Protein AF-0000000081941753 (afdb_homodimer)

Nearest PDB structures (foldseek):
  6rx1-assembly1_A  TM=9.338E-01  e=3.918E-04  Homo sapiens
  4jgs-assembly1_E  TM=9.044E-01  e=6.709E-03  Mus musculus
  4n21-assembly1_C  TM=9.301E-01  e=9.882E-03  CAS virus
  4jgs-assembly1_G  TM=7.814E-01  e=4.858E-03  Mus musculus
  6rx1-assembly1_A  TM=9.238E-01  e=3.636E-04  Homo sapiens

Foldseek 3Di:
DVVVVVVVVVVLVVLVVVLVVLVVVLVVVVVVQVVVLVVQVVQQVVCVVVPGDCSVVDPPDDDHDDNQSDVVRPSVVVSVVSVCVSVDPD/DVVVVVVVVVVLVVLVVVLVVLVVVLVVVVVVQVVVLVVQVVQQVVCVVVPGDCSVVDPPDDNDDDRQSDVVRPSVVVSVVSVCVSVVPD

Solvent-accessible surface area (backbone atoms only — not comparable to full-atom values): 10061 Å² total; per-residue (Å²): 110,67,64,60,53,49,52,50,51,53,51,53,50,49,51,51,53,50,52,51,52,52,51,53,51,47,54,52,48,50,52,49,52,53,52,54,53,53,50,46,55,54,45,29,61,76,28,46,91,66,62,18,52,49,59,67,66,39,90,77,53,69,86,70,61,71,68,36,68,42,93,86,13,57,34,41,46,25,49,53,53,45,52,42,60,68,71,45,80,127,108,69,64,58,53,49,51,49,52,52,50,52,52,46,50,51,36,49,52,51,24,51,51,46,50,43,54,32,50,49,37,48,52,52,41,52,52,50,51,48,53,53,45,28,61,76,29,45,92,66,62,18,54,48,60,69,63,41,93,78,48,83,88,77,76,89,65,36,62,41,92,86,14,64,56,42,46,51,50,53,52,50,52,40,62,70,72,50,67,128

Secondary structure (DSSP, 8-state):
-HHHHHHHHHHHHHHHHHHHHHHHHHHHHHHHHHHHHHHHHHHHHHTGGGTHHHHHH-TT--------SSTT-HHHHHHHHHHHHHH---/-HHHHHHHHHHHHHHHHHHHHHHHHHHHHHHHHHHHHHHHHHHHHHTGGGT-HHHHH-TT--------SSTT-HHHHHHHHHHHHH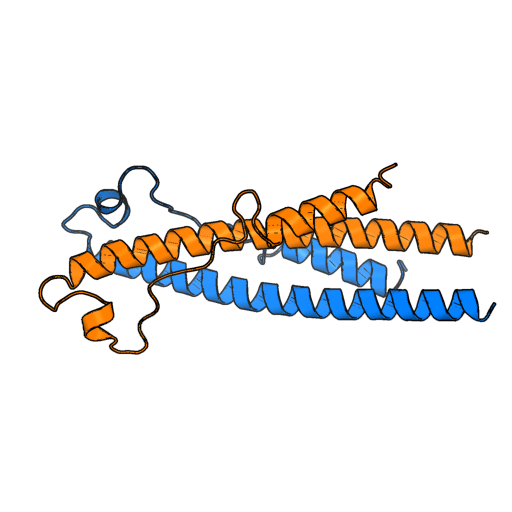HT--

Structure (mmCIF, N/CA/C/O backbone):
data_AF-0000000081941753-model_v1
#
loop_
_entity.id
_entity.type
_entity.pdbx_description
1 polymer 'Uncharacterized protein'
#
loop_
_atom_site.group_PDB
_atom_site.id
_atom_site.type_symbol
_atom_site.label_atom_id
_atom_site.label_alt_id
_atom_site.label_comp_id
_atom_site.label_asym_id
_atom_site.label_entity_id
_atom_site.label_seq_id
_atom_site.pdbx_PDB_ins_code
_atom_site.Cartn_x
_atom_site.Cartn_y
_atom_site.Cartn_z
_atom_site.occupancy
_atom_site.B_iso_or_equiv
_atom_site.auth_seq_id
_atom_site.auth_comp_id
_atom_site.auth_asym_id
_atom_site.auth_atom_id
_atom_site.pdbx_PDB_model_num
ATOM 1 N N . MET A 1 1 ? -8.344 37.844 13.508 1 56.97 1 MET A N 1
ATOM 2 C CA . MET A 1 1 ? -8.477 36.75 14.453 1 56.97 1 MET A CA 1
ATOM 3 C C . MET A 1 1 ? -9.305 35.625 13.867 1 56.97 1 MET A C 1
ATOM 5 O O . MET A 1 1 ? -8.93 34.438 13.977 1 56.97 1 MET A O 1
ATOM 9 N N . LEU A 1 2 ? -10.43 35.938 13.117 1 66.25 2 LEU A N 1
ATOM 10 C CA . LEU A 1 2 ? -11.344 34.969 12.516 1 66.25 2 LEU A CA 1
ATOM 11 C C . LEU A 1 2 ? -10.625 34.125 11.469 1 66.25 2 LEU A C 1
ATOM 13 O O . LEU A 1 2 ? -10.805 32.906 11.43 1 66.25 2 LEU A O 1
ATOM 17 N N . ASN A 1 3 ? -9.727 34.812 10.836 1 73.38 3 ASN A N 1
ATOM 18 C CA . ASN A 1 3 ? -9.039 34.125 9.75 1 73.38 3 ASN A CA 1
ATOM 19 C C . ASN A 1 3 ? -8.078 33.062 10.281 1 73.38 3 ASN A C 1
ATOM 21 O O . ASN A 1 3 ? -8 31.953 9.734 1 73.38 3 ASN A O 1
ATOM 25 N N . ARG A 1 4 ? -7.43 33.438 11.375 1 74.56 4 ARG A N 1
ATOM 26 C CA . ARG A 1 4 ? -6.496 32.469 11.969 1 74.56 4 ARG A CA 1
ATOM 27 C C . ARG A 1 4 ? -7.23 31.25 12.508 1 74.56 4 ARG A C 1
ATOM 29 O O . ARG A 1 4 ? -6.789 30.125 12.312 1 74.56 4 ARG A O 1
ATOM 36 N N . SER A 1 5 ? -8.406 31.594 13.172 1 81.44 5 SER A N 1
ATOM 37 C CA . SER A 1 5 ? -9.203 30.5 13.719 1 81.44 5 SER A CA 1
ATOM 38 C C . SER A 1 5 ? -9.727 29.594 12.617 1 81.44 5 SER A C 1
ATOM 40 O O . SER A 1 5 ? -9.742 28.359 12.773 1 81.44 5 SER A O 1
ATOM 42 N N . TYR A 1 6 ? -10.18 30.188 11.531 1 85.06 6 TYR A N 1
ATOM 43 C CA . TYR A 1 6 ? -10.703 29.422 10.406 1 85.06 6 TYR A CA 1
ATOM 44 C C . TYR A 1 6 ? -9.625 28.547 9.789 1 85.06 6 TYR A C 1
ATOM 46 O O . TYR A 1 6 ? -9.852 27.359 9.531 1 85.06 6 TYR A O 1
ATOM 54 N N . ASN A 1 7 ? -8.461 29.078 9.547 1 85.75 7 ASN A N 1
ATOM 55 C CA . ASN A 1 7 ? -7.355 28.312 8.984 1 85.75 7 ASN A CA 1
ATOM 56 C C . ASN A 1 7 ? -6.934 27.156 9.906 1 85.75 7 ASN A C 1
ATOM 58 O O . ASN A 1 7 ? -6.633 26.062 9.438 1 85.75 7 ASN A O 1
ATOM 62 N N . ARG A 1 8 ? -6.93 27.469 11.172 1 87.31 8 ARG A N 1
ATOM 63 C CA . ARG A 1 8 ? -6.598 26.438 12.133 1 87.31 8 ARG A CA 1
ATOM 64 C C . ARG A 1 8 ? -7.625 25.312 12.102 1 87.31 8 ARG A C 1
ATOM 66 O O . ARG A 1 8 ? -7.262 24.125 12.102 1 87.31 8 ARG A O 1
ATOM 73 N N . TRP A 1 9 ? -8.891 25.719 12.062 1 90.31 9 TRP A N 1
ATOM 74 C CA . TRP A 1 9 ? -9.961 24.734 12.016 1 90.31 9 TRP A CA 1
ATOM 75 C C . TRP A 1 9 ? -9.883 23.906 10.742 1 90.31 9 TRP A C 1
ATOM 77 O O . TRP A 1 9 ? -10.016 22.672 10.789 1 90.31 9 TRP A O 1
ATOM 87 N N . ARG A 1 10 ? -9.617 24.422 9.648 1 91.12 10 ARG A N 1
ATOM 88 C CA . ARG A 1 10 ? -9.492 23.719 8.375 1 91.12 10 ARG A CA 1
ATOM 89 C C . ARG A 1 10 ? -8.297 22.781 8.391 1 91.12 10 ARG A C 1
ATOM 91 O O . ARG A 1 10 ? -8.375 21.656 7.867 1 91.12 10 ARG A O 1
ATOM 98 N N . LEU A 1 11 ? -7.176 23.219 9 1 91.75 11 LEU A N 1
ATOM 99 C CA . LEU A 1 11 ? -5.98 22.391 9.102 1 91.75 11 LEU A CA 1
ATOM 100 C C . LEU A 1 11 ? -6.246 21.156 9.953 1 91.75 11 LEU A C 1
ATOM 102 O O . LEU A 1 11 ? -5.918 20.031 9.562 1 91.75 11 LEU A O 1
ATOM 106 N N . LEU A 1 12 ? -6.871 21.375 11.125 1 92.81 12 LEU A N 1
ATOM 107 C CA . LEU A 1 12 ? -7.172 20.266 12.023 1 92.81 12 LEU A CA 1
ATOM 108 C C . LEU A 1 12 ? -8.141 19.281 11.375 1 92.81 12 LEU A C 1
ATOM 110 O O . LEU A 1 12 ? -8.008 18.062 11.547 1 92.81 12 LEU A O 1
ATOM 114 N N . GLY A 1 13 ? -9.094 19.766 10.641 1 95.06 13 GLY A N 1
ATOM 115 C CA . GLY A 1 13 ? -10.008 18.922 9.891 1 95.06 13 GLY A CA 1
ATOM 116 C C . GLY A 1 13 ? -9.305 18.094 8.828 1 95.06 13 GLY A C 1
ATOM 117 O O . GLY A 1 13 ? -9.555 16.891 8.703 1 95.06 13 GLY A O 1
ATOM 118 N N . PHE A 1 14 ? -8.43 18.781 8.102 1 95.38 14 PHE A N 1
ATOM 119 C CA . PHE A 1 14 ? -7.66 18.094 7.07 1 95.38 14 PHE A CA 1
ATOM 120 C C . PHE A 1 14 ? -6.781 17.016 7.68 1 95.38 14 PHE A C 1
ATOM 122 O O . PHE A 1 14 ? -6.711 15.898 7.152 1 95.38 14 PHE A O 1
ATOM 129 N N . MET A 1 15 ? -6.152 17.328 8.805 1 96 15 MET A N 1
ATOM 130 C CA . MET A 1 15 ? -5.305 16.344 9.477 1 96 15 MET A CA 1
ATOM 131 C C . MET A 1 15 ? -6.121 15.125 9.906 1 96 15 MET A C 1
ATOM 133 O O . MET A 1 15 ? -5.699 13.984 9.703 1 96 15 MET A O 1
ATOM 137 N N . ASN A 1 16 ? -7.277 15.391 10.391 1 96.25 16 ASN A N 1
ATOM 138 C CA . ASN A 1 16 ? -8.125 14.297 10.859 1 96.25 16 ASN A CA 1
ATOM 139 C C . ASN A 1 16 ? -8.555 13.391 9.703 1 96.25 16 ASN A C 1
ATOM 141 O O . ASN A 1 16 ? -8.484 12.164 9.812 1 96.25 16 ASN A O 1
ATOM 145 N N . THR A 1 17 ? -8.984 13.938 8.641 1 97 17 THR A N 1
ATOM 146 C CA . THR A 1 17 ? -9.445 13.141 7.508 1 97 17 THR A CA 1
ATOM 147 C 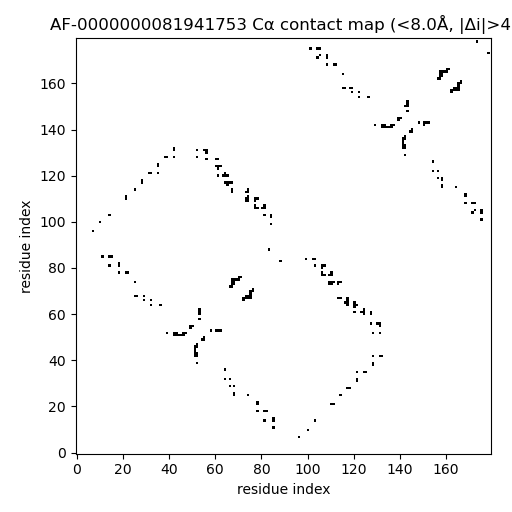C . THR A 1 17 ? -8.289 12.375 6.879 1 97 17 THR A C 1
ATOM 149 O O . THR A 1 17 ? -8.477 11.258 6.391 1 97 17 THR A O 1
ATOM 152 N N . THR A 1 18 ? -7.098 12.945 6.879 1 97.38 18 THR A N 1
ATOM 153 C CA . THR A 1 18 ? -5.914 12.25 6.375 1 97.38 18 THR A CA 1
ATOM 154 C C . THR A 1 18 ? -5.586 11.039 7.246 1 97.38 18 THR A C 1
ATOM 156 O O . THR A 1 18 ? -5.312 9.953 6.734 1 97.38 18 THR A O 1
ATOM 159 N N . ILE A 1 19 ? -5.656 11.227 8.523 1 97.69 19 ILE A N 1
ATOM 160 C CA . ILE A 1 19 ? -5.379 10.141 9.469 1 97.69 19 ILE A CA 1
ATOM 161 C C . ILE A 1 19 ? -6.371 9.008 9.25 1 97.69 19 ILE A C 1
ATOM 163 O O . ILE A 1 19 ? -5.984 7.836 9.195 1 97.69 19 ILE A O 1
ATOM 167 N N . VAL A 1 20 ? -7.621 9.32 9.047 1 97.94 20 VAL A N 1
ATOM 168 C CA . VAL A 1 20 ? -8.656 8.32 8.836 1 97.94 20 VAL A CA 1
ATOM 169 C C . VAL A 1 20 ? -8.398 7.566 7.531 1 97.94 20 VAL A C 1
ATOM 171 O O . VAL A 1 20 ? -8.461 6.336 7.492 1 97.94 20 VAL A O 1
ATOM 174 N N . ALA A 1 21 ? -8.102 8.312 6.48 1 97.81 21 ALA A N 1
ATOM 175 C CA . ALA A 1 21 ? -7.855 7.707 5.172 1 97.81 21 ALA A CA 1
ATOM 176 C C . ALA A 1 21 ? -6.656 6.766 5.219 1 97.81 21 ALA A C 1
ATOM 178 O O . ALA A 1 21 ? -6.715 5.645 4.711 1 97.81 21 ALA A O 1
ATOM 179 N N . LEU A 1 22 ? -5.594 7.227 5.891 1 97.62 22 LEU A N 1
ATOM 180 C CA . LEU A 1 22 ? -4.375 6.426 5.941 1 97.62 22 LEU A CA 1
ATOM 181 C C . LEU A 1 22 ? -4.57 5.195 6.824 1 97.62 22 LEU A C 1
ATOM 183 O O . LEU A 1 22 ? -4.051 4.121 6.52 1 97.62 22 LEU A O 1
ATOM 187 N N . ASN A 1 23 ? -5.324 5.402 7.895 1 97.38 23 ASN A N 1
ATOM 188 C CA . ASN A 1 23 ? -5.629 4.262 8.75 1 97.38 23 ASN A CA 1
ATOM 189 C C . ASN A 1 23 ? -6.449 3.207 8.016 1 97.38 23 ASN A C 1
ATOM 191 O O . ASN A 1 23 ? -6.164 2.014 8.109 1 97.38 23 ASN A O 1
ATOM 195 N N . ALA A 1 24 ? -7.418 3.578 7.305 1 97.56 24 ALA A N 1
ATOM 196 C CA . ALA A 1 24 ? -8.258 2.66 6.539 1 97.56 24 ALA A CA 1
ATOM 197 C C . ALA A 1 24 ? -7.457 1.958 5.449 1 97.56 24 ALA A C 1
ATOM 199 O O . ALA A 1 24 ? -7.598 0.75 5.246 1 97.56 24 ALA A O 1
ATOM 200 N N . THR A 1 25 ? -6.637 2.715 4.754 1 96.94 25 THR A N 1
ATOM 201 C CA . THR A 1 25 ? -5.777 2.143 3.721 1 96.94 25 THR A CA 1
ATOM 202 C C . THR A 1 25 ? -4.836 1.098 4.316 1 96.94 25 THR A C 1
ATOM 204 O O . THR A 1 25 ? -4.668 0.014 3.752 1 96.94 25 THR A O 1
ATOM 207 N N . ASN A 1 26 ? -4.242 1.456 5.402 1 96.88 26 ASN A N 1
ATOM 208 C CA . ASN A 1 26 ? -3.312 0.555 6.078 1 96.88 26 ASN A CA 1
ATOM 209 C C . ASN A 1 26 ? -3.994 -0.749 6.484 1 96.88 26 ASN A C 1
ATOM 211 O O . ASN A 1 26 ? -3.396 -1.822 6.387 1 96.88 26 ASN A O 1
ATOM 215 N N . GLU A 1 27 ? -5.191 -0.734 6.961 1 97.31 27 GLU A N 1
ATOM 216 C CA . GLU A 1 27 ? -5.953 -1.922 7.336 1 97.31 27 GLU A CA 1
ATOM 217 C C . GLU A 1 27 ? -6.18 -2.834 6.133 1 97.31 27 GLU A C 1
ATOM 219 O O . GLU A 1 27 ? -6.027 -4.055 6.234 1 97.31 27 GLU A O 1
ATOM 224 N N . GLU A 1 28 ? -6.551 -2.236 5.039 1 97.56 28 GLU A N 1
ATOM 225 C CA . GLU A 1 28 ? -6.773 -3.016 3.824 1 97.56 28 GLU A CA 1
ATOM 226 C C . GLU A 1 28 ? -5.473 -3.646 3.328 1 97.56 28 GLU A C 1
ATOM 228 O O . GLU A 1 28 ? -5.457 -4.812 2.936 1 97.56 28 GLU A O 1
ATOM 233 N N . LEU A 1 29 ? -4.426 -2.861 3.412 1 97.5 29 LEU A N 1
ATOM 234 C CA . LEU A 1 29 ? -3.135 -3.354 2.945 1 97.5 29 LEU A CA 1
ATOM 235 C C . LEU A 1 29 ? -2.666 -4.535 3.791 1 97.5 29 LEU A C 1
ATOM 237 O O . LEU A 1 29 ? -2.113 -5.5 3.262 1 97.5 29 LEU A O 1
ATOM 241 N N . LYS A 1 30 ? -2.859 -4.445 5.082 1 97.69 30 LYS A N 1
ATOM 242 C CA . LYS A 1 30 ? -2.512 -5.543 5.98 1 97.69 30 LYS A CA 1
ATOM 243 C C . LYS A 1 30 ? -3.246 -6.824 5.594 1 97.69 30 LYS A C 1
ATOM 245 O O . LYS A 1 30 ? -2.643 -7.898 5.535 1 97.69 30 LYS A O 1
ATOM 250 N N . ALA A 1 31 ? -4.488 -6.723 5.375 1 98.19 31 ALA A N 1
ATOM 251 C CA . ALA A 1 31 ? -5.301 -7.879 5 1 98.19 31 ALA A CA 1
ATOM 252 C C . ALA A 1 31 ? -4.863 -8.438 3.646 1 98.19 31 ALA A C 1
ATOM 254 O O . ALA A 1 31 ? -4.73 -9.648 3.482 1 98.19 31 ALA A O 1
ATOM 255 N N . LEU A 1 32 ? -4.594 -7.609 2.633 1 98.12 32 LEU A N 1
ATOM 256 C CA . LEU A 1 32 ? -4.152 -8.031 1.309 1 98.12 32 LEU A CA 1
ATOM 257 C C . LEU A 1 32 ? -2.812 -8.758 1.386 1 98.12 32 LEU A C 1
ATOM 259 O O . LEU A 1 32 ? -2.643 -9.828 0.798 1 98.12 32 LEU A O 1
ATOM 263 N N . ARG A 1 33 ? -1.909 -8.133 2.111 1 98.12 33 ARG A N 1
ATOM 264 C CA . ARG A 1 33 ? -0.599 -8.742 2.299 1 98.12 33 ARG A CA 1
ATOM 265 C C . ARG A 1 33 ? -0.73 -10.148 2.885 1 98.12 33 ARG A C 1
ATOM 267 O O . ARG A 1 33 ? -0.09 -11.086 2.408 1 98.12 33 ARG A O 1
ATOM 274 N N . THR A 1 34 ? -1.554 -10.297 3.912 1 98 34 THR A N 1
ATOM 275 C CA . THR A 1 34 ? -1.766 -11.586 4.547 1 98 34 THR A CA 1
ATOM 276 C C . THR A 1 34 ? -2.307 -12.602 3.543 1 98 34 THR A C 1
ATOM 278 O O . THR A 1 34 ? -1.782 -13.711 3.428 1 98 34 THR A O 1
ATOM 281 N N . MET A 1 35 ? -3.328 -12.195 2.779 1 98.5 35 MET A N 1
ATOM 282 C CA . MET A 1 35 ? -3.963 -13.109 1.839 1 98.5 35 MET A CA 1
ATOM 283 C C . MET A 1 35 ? -2.996 -13.508 0.729 1 98.5 35 MET A C 1
ATOM 285 O O . MET A 1 35 ? -2.912 -14.68 0.362 1 98.5 35 MET A O 1
ATOM 289 N N . VAL A 1 36 ? -2.275 -12.602 0.215 1 98.56 36 VAL A N 1
ATOM 290 C CA . VAL A 1 36 ? -1.355 -12.867 -0.886 1 98.56 36 VAL A CA 1
ATOM 291 C C . VAL A 1 36 ? -0.256 -13.82 -0.424 1 98.56 36 VAL A C 1
ATOM 293 O O . VAL A 1 36 ? 0.114 -14.742 -1.146 1 98.56 36 VAL A O 1
ATOM 296 N N . LEU A 1 37 ? 0.218 -13.586 0.788 1 98.25 37 LEU A N 1
ATOM 297 C CA . LEU A 1 37 ? 1.271 -14.445 1.316 1 98.25 37 LEU A CA 1
ATOM 298 C C . LEU A 1 37 ? 0.738 -15.844 1.601 1 98.25 37 LEU A C 1
ATOM 300 O O . LEU A 1 37 ? 1.45 -16.844 1.415 1 98.25 37 LEU A O 1
ATOM 304 N N . GLN A 1 38 ? -0.489 -15.898 2.039 1 98.25 38 GLN A N 1
ATOM 305 C CA . GLN A 1 38 ? -1.109 -17.203 2.232 1 98.25 38 GLN A CA 1
ATOM 306 C C . GLN A 1 38 ? -1.274 -17.938 0.904 1 98.25 38 GLN A C 1
ATOM 308 O O . GLN A 1 38 ? -1.025 -19.141 0.817 1 98.25 38 GLN A O 1
ATOM 313 N N . HIS A 1 39 ? -1.649 -17.281 -0.201 1 98.44 39 HIS A N 1
ATOM 314 C CA . HIS A 1 39 ? -1.728 -17.859 -1.535 1 98.44 39 HIS A CA 1
ATOM 315 C C . HIS A 1 39 ? -0.369 -18.375 -1.989 1 98.44 39 HIS A C 1
ATOM 317 O O . HIS A 1 39 ? -0.284 -19.438 -2.619 1 98.44 39 HIS A O 1
ATOM 323 N N . ARG A 1 40 ? 0.644 -17.625 -1.572 1 98.38 40 ARG A N 1
ATOM 324 C CA . ARG A 1 40 ? 1.995 -18.031 -1.946 1 98.38 40 ARG A CA 1
ATOM 325 C C . ARG A 1 40 ? 2.344 -19.391 -1.35 1 98.38 40 ARG A C 1
ATOM 327 O O . ARG A 1 40 ? 2.924 -20.234 -2.027 1 98.38 40 ARG A O 1
ATOM 334 N N . VAL A 1 41 ? 1.998 -19.609 -0.107 1 98.06 41 VAL A N 1
ATOM 335 C CA . VAL A 1 41 ? 2.273 -20.891 0.547 1 98.06 41 VAL A CA 1
ATOM 336 C C . VAL A 1 41 ? 1.598 -22.016 -0.222 1 98.06 41 VAL A C 1
ATOM 338 O O . VAL A 1 41 ? 2.221 -23.047 -0.504 1 98.06 41 VAL A O 1
ATOM 341 N N . VAL A 1 42 ? 0.328 -21.859 -0.556 1 98.69 42 VAL A N 1
ATOM 342 C CA . VAL A 1 42 ? -0.437 -22.891 -1.259 1 98.69 42 VAL A CA 1
ATOM 343 C C . VAL A 1 42 ? 0.149 -23.109 -2.652 1 98.69 42 VAL A C 1
ATOM 345 O O . VAL A 1 42 ? 0.338 -24.25 -3.082 1 98.69 42 VAL A O 1
ATOM 348 N N . LEU A 1 43 ? 0.472 -22.078 -3.365 1 98.5 43 LEU A N 1
ATOM 349 C CA . LEU A 1 43 ? 1.019 -22.188 -4.715 1 98.5 43 LEU A CA 1
ATOM 350 C C . LEU A 1 43 ? 2.385 -22.875 -4.691 1 98.5 43 LEU A C 1
ATOM 352 O O . LEU A 1 43 ? 2.717 -23.641 -5.594 1 98.5 43 LEU A O 1
ATOM 356 N N . ASP A 1 44 ? 3.129 -22.469 -3.66 1 98.31 44 ASP A N 1
ATOM 357 C CA . ASP A 1 44 ? 4.422 -23.125 -3.521 1 98.31 44 ASP A CA 1
ATOM 358 C C . ASP A 1 44 ? 4.246 -24.641 -3.342 1 98.31 44 ASP A C 1
ATOM 360 O O . ASP A 1 44 ? 5.008 -25.422 -3.904 1 98.31 44 ASP A O 1
ATOM 364 N N . LEU A 1 45 ? 3.273 -25.031 -2.568 1 98.38 45 LEU A N 1
ATOM 365 C CA . LEU A 1 45 ? 3.002 -26.438 -2.355 1 98.38 45 LEU A CA 1
ATOM 366 C C . LEU A 1 45 ? 2.504 -27.094 -3.639 1 98.38 45 LEU A C 1
ATOM 368 O O . LEU A 1 45 ? 2.961 -28.188 -4.004 1 98.38 45 LEU A O 1
ATOM 372 N N . LEU A 1 46 ? 1.652 -26.469 -4.359 1 97.94 46 LEU A N 1
ATOM 373 C CA . LEU A 1 46 ? 1.073 -27.016 -5.586 1 97.94 46 LEU A CA 1
ATOM 374 C C . LEU A 1 46 ? 2.135 -27.156 -6.672 1 97.94 46 LEU A C 1
ATOM 376 O O . LEU A 1 46 ? 2.031 -28.031 -7.535 1 97.94 46 LEU A O 1
ATOM 380 N N . THR A 1 47 ? 3.137 -26.375 -6.574 1 98.19 47 THR A N 1
ATOM 381 C CA . THR A 1 47 ? 4.152 -26.391 -7.621 1 98.19 47 THR A CA 1
ATOM 382 C C . THR A 1 47 ? 5.445 -27.016 -7.105 1 98.19 47 THR A C 1
ATOM 384 O O . THR A 1 47 ? 6.512 -26.828 -7.699 1 98.19 47 THR A O 1
ATOM 387 N N . ALA A 1 48 ? 5.34 -27.703 -6.016 1 98 48 ALA A N 1
ATOM 388 C CA . ALA A 1 48 ? 6.531 -28.266 -5.387 1 98 48 ALA A CA 1
ATOM 389 C C . ALA A 1 48 ? 7.281 -29.188 -6.348 1 98 48 ALA A C 1
ATOM 391 O O . ALA A 1 48 ? 8.516 -29.188 -6.383 1 98 48 ALA A O 1
ATOM 392 N N . SER A 1 49 ? 6.617 -29.906 -7.121 1 97.75 49 SER A N 1
ATOM 393 C CA . SER A 1 49 ? 7.219 -30.875 -8.039 1 97.75 49 SER A CA 1
ATOM 394 C C . SER A 1 49 ? 8.023 -30.172 -9.125 1 97.75 49 SER A C 1
ATOM 396 O O . SER A 1 49 ? 8.938 -30.75 -9.711 1 97.75 49 SER A O 1
ATOM 398 N N . THR A 1 50 ? 7.652 -28.922 -9.367 1 96.81 50 THR A N 1
ATOM 399 C CA . THR A 1 50 ? 8.359 -28.172 -10.398 1 96.81 50 THR A CA 1
ATOM 400 C C . THR A 1 50 ? 9.297 -27.141 -9.781 1 96.81 50 THR A C 1
ATOM 402 O O . THR A 1 50 ? 9.703 -26.188 -10.438 1 96.81 50 THR A O 1
ATOM 405 N N . GLY A 1 51 ? 9.578 -27.203 -8.461 1 97.38 51 GLY A N 1
ATOM 406 C CA . GLY A 1 51 ? 10.57 -26.359 -7.824 1 97.38 51 GLY A CA 1
ATOM 407 C C . GLY A 1 51 ? 9.961 -25.141 -7.148 1 97.38 51 GLY A C 1
ATOM 408 O O . GLY A 1 51 ? 10.688 -24.25 -6.688 1 97.38 51 GLY A O 1
ATOM 409 N N . GLY A 1 52 ? 8.672 -25.062 -7.168 1 97.56 52 GLY A N 1
ATOM 410 C CA . GLY A 1 52 ? 8.016 -23.953 -6.492 1 97.56 52 GLY A CA 1
ATOM 411 C C . GLY A 1 52 ? 7.758 -22.781 -7.406 1 97.56 52 GLY A C 1
ATOM 412 O O . GLY A 1 52 ? 8.133 -22.797 -8.586 1 97.56 52 GLY A O 1
ATOM 413 N N . VAL A 1 53 ? 7.137 -21.812 -6.895 1 98.25 53 VAL A N 1
ATOM 414 C CA . VAL A 1 53 ? 6.676 -20.656 -7.648 1 98.25 53 VAL A CA 1
ATOM 415 C C . VAL A 1 53 ? 7.871 -19.922 -8.258 1 98.25 53 VAL A C 1
ATOM 417 O O . VAL A 1 53 ? 7.863 -19.609 -9.445 1 98.25 53 VAL A O 1
ATOM 420 N N . CYS A 1 54 ? 8.867 -19.672 -7.445 1 98 54 CYS A N 1
ATOM 421 C CA . CYS A 1 54 ? 9.984 -18.859 -7.914 1 98 54 CYS A CA 1
ATOM 422 C C . CYS A 1 54 ? 10.781 -19.594 -8.992 1 98 54 CYS A C 1
ATOM 424 O O . CYS A 1 54 ? 11.367 -18.969 -9.875 1 98 54 CYS A O 1
ATOM 426 N N . ALA A 1 55 ? 10.828 -20.891 -8.859 1 97.62 55 ALA A N 1
ATOM 427 C CA . ALA A 1 55 ? 11.445 -21.656 -9.945 1 97.62 55 ALA A CA 1
ATOM 428 C C . ALA A 1 55 ? 10.703 -21.438 -11.258 1 97.62 55 ALA A C 1
ATOM 430 O O . ALA A 1 55 ? 11.32 -21.375 -12.328 1 97.62 55 ALA A O 1
ATOM 431 N N . GLN A 1 56 ? 9.438 -21.281 -11.188 1 97.06 56 GLN A N 1
ATOM 432 C CA . GLN A 1 56 ? 8.609 -21.125 -12.383 1 97.06 56 GLN A CA 1
ATOM 433 C C . GLN A 1 56 ? 8.672 -19.688 -12.891 1 97.06 56 GLN A C 1
ATOM 435 O O . GLN A 1 56 ? 8.617 -19.438 -14.102 1 97.06 56 GLN A O 1
ATOM 440 N N . ILE A 1 57 ? 8.672 -18.75 -12.062 1 97.19 57 ILE A N 1
ATOM 441 C CA . ILE A 1 57 ? 8.656 -17.328 -12.43 1 97.19 57 ILE A CA 1
ATOM 442 C C . ILE A 1 57 ? 10.039 -16.922 -12.93 1 97.19 57 ILE A C 1
ATOM 444 O O . ILE A 1 57 ? 10.148 -16.172 -13.914 1 97.19 57 ILE A O 1
ATOM 448 N N . GLY A 1 58 ? 11.055 -17.391 -12.281 1 96.62 58 GLY A N 1
ATOM 449 C CA . GLY A 1 58 ? 12.414 -17.078 -12.688 1 96.62 58 GLY A CA 1
ATOM 450 C C . GLY A 1 58 ? 12.977 -15.859 -11.969 1 96.62 58 GLY A C 1
ATOM 451 O O . GLY A 1 58 ? 12.672 -15.625 -10.805 1 96.62 58 GLY A O 1
ATOM 452 N N . THR A 1 59 ? 13.758 -15.078 -12.867 1 92.5 59 THR A N 1
ATOM 453 C CA . THR A 1 59 ? 14.477 -13.945 -12.305 1 92.5 59 THR A CA 1
ATOM 454 C C . THR A 1 59 ? 13.516 -12.812 -11.945 1 92.5 59 THR A C 1
ATOM 456 O O . THR A 1 59 ? 12.656 -12.445 -12.75 1 92.5 59 THR A O 1
ATOM 459 N N . GLY A 1 60 ? 13.297 -12.477 -10.961 1 94.56 60 GLY A N 1
ATOM 460 C CA . GLY A 1 60 ? 12.422 -11.383 -10.555 1 94.56 60 GLY A CA 1
ATOM 461 C C . GLY A 1 60 ? 11.344 -11.812 -9.586 1 94.56 60 GLY A C 1
ATOM 462 O O . GLY A 1 60 ? 10.492 -11.008 -9.203 1 94.56 60 GLY A O 1
ATOM 463 N N . CYS A 1 61 ? 11.398 -13.094 -9.32 1 97.94 61 CYS A N 1
ATOM 464 C CA . CYS A 1 61 ? 10.391 -13.609 -8.406 1 97.94 61 CYS A CA 1
ATOM 465 C C . CYS A 1 61 ? 10.367 -12.812 -7.105 1 97.94 61 CYS A C 1
ATOM 467 O O . CYS A 1 61 ? 11.414 -12.602 -6.48 1 97.94 61 CYS A O 1
ATOM 469 N N . CYS A 1 62 ? 9.164 -12.359 -6.844 1 95.56 62 CYS A N 1
ATOM 470 C CA . CYS A 1 62 ? 8.945 -11.672 -5.578 1 95.56 62 CYS A CA 1
ATOM 471 C C . CYS A 1 62 ? 8.719 -12.664 -4.445 1 95.56 62 CYS A C 1
ATOM 473 O O . CYS A 1 62 ? 7.848 -13.531 -4.539 1 95.56 62 CYS A O 1
ATOM 475 N N . THR A 1 63 ? 9.414 -12.5 -3.262 1 92.75 63 THR A N 1
ATOM 476 C CA . THR A 1 63 ? 9.336 -13.492 -2.195 1 92.75 63 THR A CA 1
ATOM 477 C C . THR A 1 63 ? 8.828 -12.859 -0.903 1 92.75 63 THR A C 1
ATOM 479 O O . THR A 1 63 ? 8.508 -13.562 0.053 1 92.75 63 THR A O 1
ATOM 482 N N . PHE A 1 64 ? 8.844 -11.664 -0.964 1 94.56 64 PHE A N 1
ATOM 483 C CA . PHE A 1 64 ? 8.438 -11.016 0.275 1 94.56 64 PHE A CA 1
ATOM 484 C C . PHE A 1 64 ? 7.664 -9.734 -0.014 1 94.56 64 PHE A C 1
ATOM 486 O O . PHE A 1 64 ? 7.848 -9.109 -1.065 1 94.56 64 PHE A O 1
ATOM 493 N N . ILE A 1 65 ? 6.719 -9.344 0.841 1 97.19 65 ILE A N 1
ATOM 494 C CA . ILE A 1 65 ? 6.004 -8.078 0.861 1 97.19 65 ILE A CA 1
ATOM 495 C C . ILE A 1 65 ? 6.312 -7.328 2.156 1 97.19 65 ILE A C 1
ATOM 497 O O . ILE A 1 65 ? 6.094 -7.852 3.25 1 97.19 65 ILE A O 1
ATOM 501 N N . PRO A 1 66 ? 6.836 -6.07 2 1 96.81 66 PRO A N 1
ATOM 502 C CA . PRO A 1 66 ? 7.098 -5.336 3.24 1 96.81 66 PRO A CA 1
ATOM 503 C C . PRO A 1 66 ? 5.859 -5.215 4.125 1 96.81 66 PRO A C 1
ATOM 505 O O . PRO A 1 66 ? 4.75 -5.027 3.619 1 96.81 66 PRO A O 1
ATOM 508 N N . ASP A 1 67 ? 6.082 -5.367 5.398 1 97.38 67 ASP A N 1
ATOM 509 C CA . ASP A 1 67 ? 5.031 -5.16 6.391 1 97.38 67 ASP A CA 1
ATOM 510 C C . ASP A 1 67 ? 5.219 -3.834 7.121 1 97.38 67 ASP A C 1
ATOM 512 O O . ASP A 1 67 ? 5.914 -3.77 8.133 1 97.38 67 ASP A O 1
ATOM 516 N N . ASN A 1 68 ? 4.523 -2.844 6.641 1 96.94 68 ASN A N 1
ATOM 517 C CA . ASN A 1 68 ? 4.66 -1.517 7.23 1 96.94 68 ASN A CA 1
ATOM 518 C C . ASN A 1 68 ? 3.566 -1.245 8.258 1 96.94 68 ASN A C 1
ATOM 520 O O . ASN A 1 68 ? 3.504 -0.156 8.828 1 96.94 68 ASN A O 1
ATOM 524 N N . SER A 1 69 ? 2.717 -2.178 8.422 1 95.12 69 SER A N 1
ATOM 525 C CA . SER A 1 69 ? 1.601 -2.055 9.352 1 95.12 69 SER A CA 1
ATOM 526 C C . SER A 1 69 ? 1.949 -2.645 10.711 1 95.12 69 SER A C 1
ATOM 528 O O . SER A 1 69 ? 1.22 -2.447 11.688 1 95.12 69 SER A O 1
ATOM 530 N N . ARG A 1 70 ? 3.002 -3.43 10.734 1 93.94 70 ARG A N 1
ATOM 531 C CA . ARG A 1 70 ? 3.381 -4.051 12 1 93.94 70 ARG A CA 1
ATOM 532 C C . ARG A 1 70 ? 3.854 -3.004 13 1 93.94 70 ARG A C 1
ATOM 534 O O . ARG A 1 70 ? 4.09 -1.85 12.641 1 93.94 70 ARG A O 1
ATOM 541 N N . ASP A 1 71 ? 3.906 -3.432 14.281 1 91.75 71 ASP A N 1
ATOM 542 C CA . ASP A 1 71 ? 4.477 -2.547 15.289 1 91.75 71 ASP A CA 1
ATOM 543 C C . ASP A 1 71 ? 5.887 -2.109 14.898 1 91.75 71 ASP A C 1
ATOM 545 O O . ASP A 1 71 ? 6.719 -2.939 14.531 1 91.75 71 ASP A O 1
ATOM 549 N N . GLY A 1 72 ? 6.059 -0.686 14.945 1 92.5 72 GLY A N 1
ATOM 550 C CA . GLY A 1 72 ? 7.344 -0.126 14.555 1 92.5 72 GLY A CA 1
ATOM 551 C C . GLY A 1 72 ? 7.496 0.029 13.055 1 92.5 72 GLY A C 1
ATOM 552 O O . GLY A 1 72 ? 8.516 0.53 12.578 1 92.5 72 GLY A O 1
ATOM 553 N N . GLY A 1 73 ? 6.508 -0.443 12.336 1 94.5 73 GLY A N 1
ATOM 554 C CA . GLY A 1 73 ? 6.52 -0.229 10.898 1 94.5 73 GLY A CA 1
ATOM 555 C C . GLY A 1 73 ? 6.32 1.223 10.508 1 94.5 73 GLY A C 1
ATOM 556 O O . GLY A 1 73 ? 5.781 2.012 11.289 1 94.5 73 GLY A O 1
ATOM 557 N N . ALA A 1 74 ? 6.734 1.544 9.305 1 96.38 74 ALA A N 1
ATOM 558 C CA . ALA A 1 74 ? 6.785 2.934 8.859 1 96.38 74 ALA A CA 1
ATOM 559 C C . ALA A 1 74 ? 5.391 3.559 8.859 1 96.38 74 ALA A C 1
ATOM 561 O O . ALA A 1 74 ? 5.223 4.711 9.258 1 96.38 74 ALA A O 1
ATOM 562 N N . ILE A 1 75 ? 4.379 2.82 8.375 1 97.31 75 ILE A N 1
ATOM 563 C CA . ILE A 1 75 ? 3.031 3.377 8.312 1 97.31 75 ILE A CA 1
ATOM 564 C C . ILE A 1 75 ? 2.479 3.543 9.727 1 97.31 75 ILE A C 1
ATOM 566 O O . ILE A 1 75 ? 1.916 4.59 10.062 1 97.31 75 ILE A O 1
ATOM 570 N N . THR A 1 76 ? 2.643 2.527 10.531 1 96.25 76 THR A N 1
ATOM 571 C CA . THR A 1 76 ? 2.172 2.568 11.914 1 96.25 76 THR A CA 1
ATOM 572 C C . THR A 1 76 ? 2.812 3.729 12.664 1 96.25 76 THR A C 1
ATOM 574 O O . THR A 1 76 ? 2.127 4.477 13.367 1 96.25 76 THR A O 1
ATOM 577 N N . GLN A 1 77 ? 4.113 3.904 12.547 1 96.94 77 GLN A N 1
ATOM 578 C CA . GLN A 1 77 ? 4.812 4.988 13.227 1 96.94 77 GLN A CA 1
ATOM 579 C C . GLN A 1 77 ? 4.348 6.348 12.711 1 96.94 77 GLN A C 1
ATOM 581 O O . GLN A 1 77 ? 4.172 7.285 13.492 1 96.94 77 GLN A O 1
ATOM 586 N N . ALA A 1 78 ? 4.203 6.414 11.43 1 96.94 78 ALA A N 1
ATOM 587 C CA . ALA A 1 78 ? 3.73 7.668 10.844 1 96.94 78 ALA A CA 1
ATOM 588 C C . ALA A 1 78 ? 2.352 8.039 11.383 1 96.94 78 ALA A C 1
ATOM 590 O O . ALA A 1 78 ? 2.104 9.195 11.727 1 96.94 78 ALA A O 1
ATOM 591 N N . LEU A 1 79 ? 1.486 7.098 11.469 1 96.69 79 LEU A N 1
ATOM 592 C CA . LEU A 1 79 ? 0.135 7.332 11.969 1 96.69 79 LEU A CA 1
ATOM 593 C C . LEU A 1 79 ? 0.164 7.785 13.43 1 96.69 79 LEU A C 1
ATOM 595 O O . LEU A 1 79 ? -0.556 8.711 13.812 1 96.69 79 LEU A O 1
ATOM 599 N N . LYS A 1 80 ? 0.953 7.145 14.219 1 95.81 80 LYS A N 1
ATOM 600 C CA . LYS A 1 80 ? 1.11 7.555 15.609 1 95.81 80 LYS A CA 1
ATOM 601 C C . LYS A 1 80 ? 1.57 9.008 15.711 1 95.81 80 LYS A C 1
ATOM 603 O O . LYS A 1 80 ? 1.023 9.781 16.5 1 95.81 80 LYS A O 1
ATOM 608 N N . ASP A 1 81 ? 2.561 9.367 14.922 1 95.56 81 ASP A N 1
ATOM 609 C CA . ASP A 1 81 ? 3.08 10.734 14.914 1 95.56 81 ASP A CA 1
ATOM 610 C C . ASP A 1 81 ? 2.006 11.727 14.492 1 95.56 81 ASP A C 1
ATOM 612 O O . ASP A 1 81 ? 1.908 12.82 15.047 1 95.56 81 ASP A O 1
ATOM 616 N N . MET A 1 82 ? 1.212 11.359 13.547 1 95.81 82 MET A N 1
ATOM 617 C CA . MET A 1 82 ? 0.151 12.227 13.047 1 95.81 82 MET A CA 1
ATOM 618 C C . MET A 1 82 ? -0.902 12.477 14.125 1 95.81 82 MET A C 1
ATOM 620 O O . MET A 1 82 ? -1.359 13.602 14.305 1 95.81 82 MET A O 1
ATOM 624 N N . VAL A 1 83 ? -1.245 11.438 14.789 1 95 83 VAL A N 1
ATOM 625 C CA . VAL A 1 83 ? -2.244 11.547 15.852 1 95 83 VAL A CA 1
ATOM 626 C C . VAL A 1 83 ? -1.724 12.453 16.953 1 95 83 VAL A C 1
ATOM 628 O O . VAL A 1 83 ? -2.463 13.289 17.484 1 95 83 VAL A O 1
ATOM 631 N N . GLN A 1 84 ? -0.431 12.375 17.266 1 92.38 84 GLN A N 1
ATOM 632 C CA . GLN A 1 84 ? 0.178 13.227 18.281 1 92.38 84 GLN A CA 1
ATOM 633 C C . GLN A 1 84 ? 0.152 14.695 17.859 1 92.38 84 GLN A C 1
ATOM 635 O O . GLN A 1 84 ? -0.118 15.578 18.688 1 92.38 84 GLN A O 1
ATOM 640 N N . ARG A 1 85 ? 0.35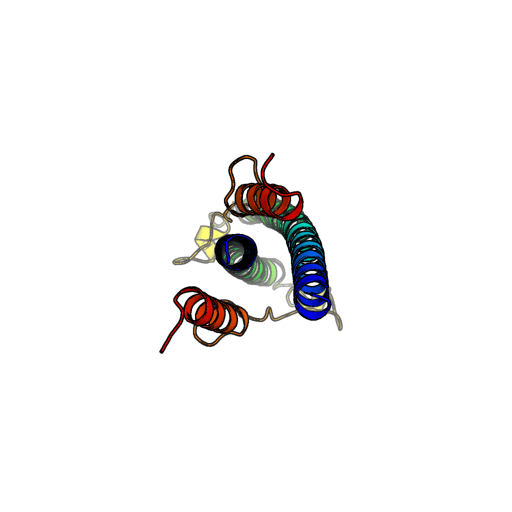4 14.898 16.578 1 89.69 85 ARG A N 1
ATOM 641 C CA . ARG A 1 85 ? 0.368 16.266 16.078 1 89.69 85 ARG A CA 1
ATOM 642 C C . ARG A 1 85 ? -1.043 16.844 16.016 1 89.69 85 ARG A C 1
ATOM 644 O O . ARG A 1 85 ? -1.236 18.047 16.172 1 89.69 85 ARG A O 1
ATOM 651 N N . HIS A 1 86 ? -2.014 15.984 15.672 1 89.88 86 HIS A N 1
ATOM 652 C CA . HIS A 1 86 ? -3.414 16.391 15.594 1 89.88 86 HIS A CA 1
ATOM 653 C C . HIS A 1 86 ? -3.955 16.781 16.969 1 89.88 86 HIS A C 1
ATOM 655 O O . HIS A 1 86 ? -4.676 17.766 17.094 1 89.88 86 HIS A O 1
ATOM 661 N N . LYS A 1 87 ? -3.594 16.047 18 1 85.19 87 LYS A N 1
ATOM 662 C CA . LYS A 1 87 ? -4.062 16.297 19.359 1 85.19 87 LYS A CA 1
ATOM 663 C C . LYS A 1 87 ? -3.268 17.438 20 1 85.19 87 LYS A C 1
ATOM 665 O O . LYS A 1 87 ? -3.75 18.094 20.938 1 85.19 87 LYS A O 1
ATOM 670 N N . GLY A 1 88 ? -2.266 17.969 19.328 1 69.81 88 GLY A N 1
ATOM 671 C CA . GLY A 1 88 ? -1.413 18.953 19.984 1 69.81 88 GLY A CA 1
ATOM 672 C C . GLY A 1 88 ? -0.447 18.328 20.969 1 69.81 88 GLY A C 1
ATOM 673 O O . GLY A 1 88 ? -0.689 17.234 21.484 1 69.81 88 GLY A O 1
ATOM 674 N N . LYS A 1 89 ? 0.949 18.281 20.766 1 55.62 89 LYS A N 1
ATOM 675 C CA . LYS A 1 89 ? 1.935 17.766 21.719 1 55.62 89 LYS A CA 1
ATOM 676 C C . LYS A 1 89 ? 1.561 18.125 23.156 1 55.62 89 LYS A C 1
ATOM 678 O O . LYS A 1 89 ? 1.35 19.297 23.469 1 55.62 89 LYS A O 1
ATOM 683 N N . LYS A 1 90 ? 0.782 17.406 23.984 1 41.97 90 LYS A N 1
ATOM 684 C CA . LYS A 1 90 ? 1.122 17.656 25.375 1 41.97 90 LYS A CA 1
ATOM 685 C C . LYS A 1 90 ? 2.549 17.219 25.688 1 41.97 90 LYS A C 1
ATOM 687 O O . LYS A 1 90 ? 3.047 16.25 25.094 1 41.97 90 LYS A O 1
ATOM 692 N N . MET B 1 1 ? 2.549 36.219 16.453 1 51.97 1 MET B N 1
ATOM 693 C CA . MET B 1 1 ? 3.631 35.688 15.641 1 51.97 1 MET B CA 1
ATOM 694 C C . MET B 1 1 ? 3.926 34.219 16 1 51.97 1 MET B C 1
ATOM 696 O O . MET B 1 1 ? 4.086 33.375 15.117 1 51.97 1 MET B O 1
ATOM 700 N N . LEU B 1 2 ? 3.861 33.875 17.422 1 57.5 2 LEU B N 1
ATOM 701 C CA . LEU B 1 2 ? 4.164 32.562 17.953 1 57.5 2 LEU B CA 1
ATOM 702 C C . LEU B 1 2 ? 3.16 31.531 17.453 1 57.5 2 LEU B C 1
ATOM 704 O O . LEU B 1 2 ? 3.545 30.422 17.047 1 57.5 2 LEU B O 1
ATOM 708 N N . ASN B 1 3 ? 1.974 32.094 17.281 1 70.88 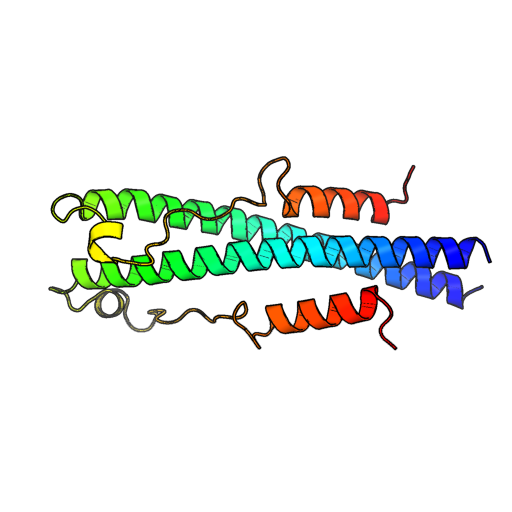3 ASN B N 1
ATOM 709 C CA . ASN B 1 3 ? 0.917 31.156 16.891 1 70.88 3 ASN B CA 1
ATOM 710 C C . ASN B 1 3 ? 1.055 30.75 15.422 1 70.88 3 ASN B C 1
ATOM 712 O O . ASN B 1 3 ? 0.885 29.578 15.078 1 70.88 3 ASN B O 1
ATOM 716 N N . ARG B 1 4 ? 1.485 31.766 14.562 1 73.56 4 ARG B N 1
ATOM 717 C CA . ARG B 1 4 ? 1.674 31.469 13.148 1 73.56 4 ARG B CA 1
ATOM 718 C C . ARG B 1 4 ? 2.828 30.5 12.938 1 73.56 4 ARG B C 1
ATOM 720 O O . ARG B 1 4 ? 2.719 29.562 12.156 1 73.56 4 ARG B O 1
ATOM 727 N N . SER B 1 5 ? 3.943 30.797 13.75 1 82 5 SER B N 1
ATOM 728 C CA . SER B 1 5 ? 5.109 29.938 13.641 1 82 5 SER B CA 1
ATOM 729 C C . SER B 1 5 ? 4.777 28.5 14.07 1 82 5 SER B C 1
ATOM 731 O O . SER B 1 5 ? 5.223 27.547 13.445 1 82 5 SER B O 1
ATOM 733 N N . TYR B 1 6 ? 4.02 28.438 15.141 1 81.31 6 TYR B N 1
ATOM 734 C CA . TYR B 1 6 ? 3.646 27.125 15.656 1 81.31 6 TYR B CA 1
ATOM 735 C C . TYR B 1 6 ? 2.77 26.375 14.664 1 81.31 6 TYR B C 1
ATOM 737 O O . TYR B 1 6 ? 3.01 25.203 14.375 1 81.31 6 TYR B O 1
ATOM 745 N N . ASN B 1 7 ? 1.774 27.031 14.039 1 82.94 7 ASN B N 1
ATOM 746 C CA . ASN B 1 7 ? 0.901 26.422 13.047 1 82.94 7 ASN B CA 1
ATOM 747 C C . ASN B 1 7 ? 1.679 25.984 11.805 1 82.94 7 ASN B C 1
ATOM 749 O O . ASN B 1 7 ? 1.406 24.938 11.234 1 82.94 7 ASN B O 1
ATOM 753 N N . ARG B 1 8 ? 2.605 26.812 11.477 1 86.69 8 ARG B N 1
ATOM 754 C CA . ARG B 1 8 ? 3.455 26.484 10.336 1 86.69 8 ARG B CA 1
ATOM 755 C C . ARG B 1 8 ? 4.285 25.234 10.617 1 86.69 8 ARG B C 1
ATOM 757 O O . ARG B 1 8 ? 4.363 24.328 9.781 1 86.69 8 ARG B O 1
ATOM 764 N N . TRP B 1 9 ? 4.895 25.234 11.828 1 87.81 9 TRP B N 1
ATOM 765 C CA . TRP B 1 9 ? 5.707 24.094 12.219 1 87.81 9 TRP B CA 1
ATOM 766 C C . TRP B 1 9 ? 4.859 22.828 12.289 1 87.81 9 TRP B C 1
ATOM 768 O O . TRP B 1 9 ? 5.277 21.766 11.82 1 87.81 9 TRP B O 1
ATOM 778 N N . ARG B 1 10 ? 3.695 22.859 12.742 1 88 10 ARG B N 1
ATOM 779 C CA . ARG B 1 10 ? 2.785 21.719 12.852 1 88 10 ARG B CA 1
ATOM 780 C C . ARG B 1 10 ? 2.363 21.234 11.477 1 88 10 ARG B C 1
ATOM 782 O O . ARG B 1 10 ? 2.287 20.016 11.242 1 88 10 ARG B O 1
ATOM 789 N N . LEU B 1 11 ? 2.078 22.156 10.602 1 89.69 11 LEU B N 1
ATOM 790 C CA . LEU B 1 11 ? 1.689 21.812 9.242 1 89.69 11 LEU B CA 1
ATOM 791 C C . LEU B 1 11 ? 2.83 21.109 8.516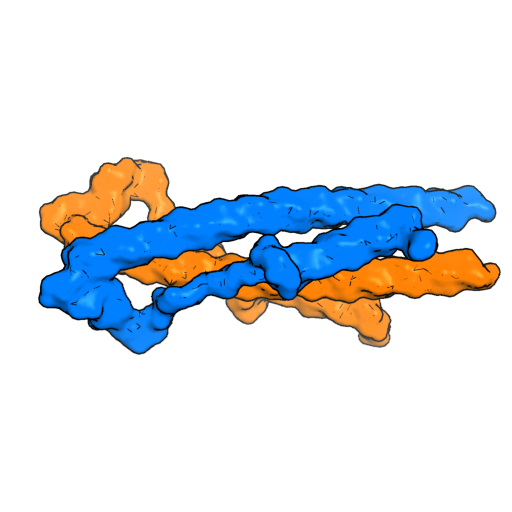 1 89.69 11 LEU B C 1
ATOM 793 O O . LEU B 1 11 ? 2.623 20.078 7.883 1 89.69 11 LEU B O 1
ATOM 797 N N . LEU B 1 12 ? 4.031 21.656 8.656 1 92.56 12 LEU B N 1
ATOM 798 C CA . LEU B 1 12 ? 5.191 21.078 7.984 1 92.56 12 LEU B CA 1
ATOM 799 C C . LEU B 1 12 ? 5.496 19.688 8.539 1 92.56 12 LEU B C 1
ATOM 801 O O . LEU B 1 12 ? 5.84 18.781 7.781 1 92.56 12 LEU B O 1
ATOM 805 N N . GLY B 1 13 ? 5.367 19.516 9.82 1 93.56 13 GLY B N 1
ATOM 806 C CA . GLY B 1 13 ? 5.539 18.203 10.43 1 93.56 13 GLY B CA 1
ATOM 807 C C . GLY B 1 13 ? 4.523 17.188 9.953 1 93.56 13 GLY B C 1
ATOM 808 O O . GLY B 1 13 ? 4.879 16.047 9.648 1 93.56 13 GLY B O 1
ATOM 809 N N . PHE B 1 14 ? 3.33 17.672 9.844 1 94.25 14 PHE B N 1
ATOM 810 C CA . PHE B 1 14 ? 2.258 16.797 9.391 1 94.25 14 PHE B CA 1
ATOM 811 C C . PHE B 1 14 ? 2.459 16.422 7.926 1 94.25 14 PHE B C 1
ATOM 813 O O . PHE B 1 14 ? 2.242 15.266 7.543 1 94.25 14 PHE B O 1
ATOM 820 N N . MET B 1 15 ? 2.846 17.312 7.133 1 94.62 15 MET B N 1
ATOM 821 C CA . MET B 1 15 ? 3.125 17.031 5.727 1 94.62 15 MET B CA 1
ATOM 822 C C . MET B 1 15 ? 4.234 15.992 5.594 1 94.62 15 MET B C 1
ATOM 824 O O . MET B 1 15 ? 4.133 15.062 4.789 1 94.62 15 MET B O 1
ATOM 828 N N . ASN B 1 16 ? 5.23 16.141 6.383 1 95.38 16 ASN B N 1
ATOM 829 C CA . ASN B 1 16 ? 6.348 15.195 6.328 1 95.38 16 ASN B CA 1
ATOM 830 C C . ASN B 1 16 ? 5.91 13.781 6.699 1 95.38 16 ASN B C 1
ATOM 832 O O . ASN B 1 16 ? 6.273 12.82 6.02 1 95.38 16 ASN B O 1
ATOM 836 N N . THR B 1 17 ? 5.168 13.68 7.707 1 96.19 17 THR B N 1
ATOM 837 C CA . THR B 1 17 ? 4.734 12.352 8.148 1 96.19 17 THR B CA 1
ATOM 838 C C . THR B 1 17 ? 3.752 11.75 7.152 1 96.19 17 THR B C 1
ATOM 840 O O . THR B 1 17 ? 3.742 10.531 6.941 1 96.19 17 THR B O 1
ATOM 843 N N . THR B 1 18 ? 2.953 12.555 6.516 1 96.69 18 THR B N 1
ATOM 844 C CA . THR B 1 18 ? 2.068 12.078 5.457 1 96.69 18 THR B CA 1
ATOM 845 C C . THR B 1 18 ? 2.875 11.516 4.289 1 96.69 18 THR B C 1
ATOM 847 O O . THR B 1 18 ? 2.549 10.453 3.762 1 96.69 18 THR B O 1
ATOM 850 N N . ILE B 1 19 ? 3.893 12.211 3.9 1 96.94 19 ILE B N 1
ATOM 851 C CA . ILE B 1 19 ? 4.762 11.766 2.814 1 96.94 19 ILE B CA 1
ATOM 852 C C . ILE B 1 19 ? 5.391 10.422 3.17 1 96.94 19 ILE B C 1
ATOM 854 O O . ILE B 1 19 ? 5.426 9.508 2.342 1 96.94 19 ILE B O 1
ATOM 858 N N . VAL B 1 20 ? 5.809 10.281 4.379 1 96.75 20 VAL B N 1
ATOM 859 C CA . VAL B 1 20 ? 6.418 9.031 4.828 1 96.75 20 VAL B CA 1
ATOM 860 C C . VAL B 1 20 ? 5.391 7.902 4.758 1 96.75 20 VAL B C 1
ATOM 862 O O . VAL B 1 20 ? 5.684 6.824 4.238 1 96.75 20 VAL B O 1
ATOM 865 N N . ALA B 1 21 ? 4.266 8.156 5.254 1 97.44 21 ALA B N 1
ATOM 866 C CA . ALA B 1 21 ? 3.213 7.148 5.262 1 97.44 21 ALA B CA 1
ATOM 867 C C . ALA B 1 21 ? 2.828 6.742 3.844 1 97.44 21 ALA B C 1
ATOM 869 O O . ALA B 1 21 ? 2.676 5.555 3.549 1 97.44 21 ALA B O 1
ATOM 870 N N . LEU B 1 22 ? 2.684 7.711 2.992 1 96.88 22 LEU B N 1
ATOM 871 C CA . LEU B 1 22 ? 2.271 7.43 1.62 1 96.88 22 LEU B CA 1
ATOM 872 C C . LEU B 1 22 ? 3.371 6.695 0.862 1 96.88 22 LEU B C 1
ATOM 874 O O . LEU B 1 22 ? 3.084 5.828 0.03 1 96.88 22 LEU B O 1
ATOM 878 N N . ASN B 1 23 ? 4.621 7.055 1.109 1 96.38 23 ASN B N 1
ATOM 879 C CA . ASN B 1 23 ? 5.727 6.332 0.491 1 96.38 23 ASN B CA 1
ATOM 880 C C . ASN B 1 23 ? 5.758 4.871 0.927 1 96.38 23 ASN B C 1
ATOM 882 O O . ASN B 1 23 ? 5.973 3.977 0.106 1 96.38 23 ASN B O 1
ATOM 886 N N . ALA B 1 24 ? 5.586 4.656 2.18 1 96.75 24 ALA B N 1
ATOM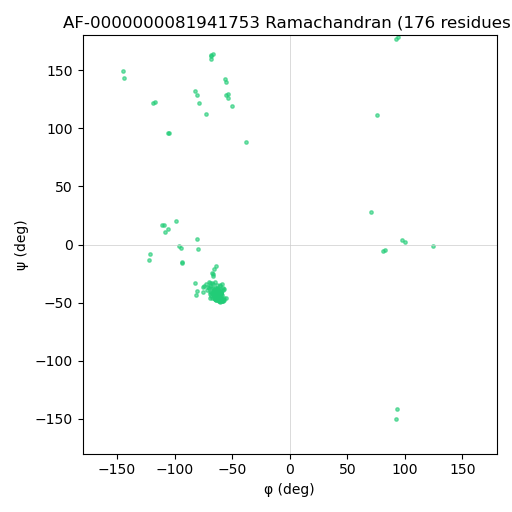 887 C CA . ALA B 1 24 ? 5.555 3.293 2.701 1 96.75 24 ALA B CA 1
ATOM 888 C C . ALA B 1 24 ? 4.375 2.512 2.127 1 96.75 24 ALA B C 1
ATOM 890 O O . ALA B 1 24 ? 4.508 1.333 1.791 1 96.75 24 ALA B O 1
ATOM 891 N N . THR B 1 25 ? 3.225 3.152 2.043 1 96.06 25 THR B N 1
ATOM 892 C CA . THR B 1 25 ? 2.049 2.551 1.423 1 96.06 25 THR B CA 1
ATOM 893 C C . THR B 1 25 ? 2.338 2.164 -0.024 1 96.06 25 THR B C 1
ATOM 895 O O . THR B 1 25 ? 2.029 1.049 -0.449 1 96.06 25 THR B O 1
ATOM 898 N N . ASN B 1 26 ? 2.895 3.068 -0.723 1 95.81 26 ASN B N 1
ATOM 899 C CA . ASN B 1 26 ? 3.217 2.844 -2.127 1 95.81 26 ASN B CA 1
ATOM 900 C C . ASN B 1 26 ? 4.188 1.679 -2.301 1 95.81 26 ASN B C 1
ATOM 902 O O . ASN B 1 26 ? 4.062 0.894 -3.242 1 95.81 26 ASN B O 1
ATOM 906 N N . GLU B 1 27 ? 5.164 1.583 -1.479 1 95.31 27 GLU B N 1
ATOM 907 C CA . GLU B 1 27 ? 6.121 0.484 -1.514 1 95.31 27 GLU B CA 1
ATOM 908 C C . GLU B 1 27 ? 5.43 -0.86 -1.313 1 95.31 27 GLU B C 1
ATOM 910 O O . GLU B 1 27 ? 5.734 -1.832 -2.008 1 95.31 27 GLU B O 1
ATOM 915 N N . GLU B 1 28 ? 4.586 -0.909 -0.356 1 96.56 28 GLU B N 1
ATOM 916 C CA . GLU B 1 28 ? 3.855 -2.145 -0.094 1 96.56 28 GLU B CA 1
ATOM 917 C C . GLU B 1 28 ? 2.934 -2.498 -1.258 1 96.56 28 GLU B C 1
ATOM 919 O O . GLU B 1 28 ? 2.842 -3.662 -1.653 1 96.56 28 GLU B O 1
ATOM 924 N N . LEU B 1 29 ? 2.258 -1.531 -1.834 1 96.12 29 LEU B N 1
ATOM 925 C CA . LEU B 1 29 ? 1.374 -1.743 -2.977 1 96.12 29 LEU B CA 1
ATOM 926 C C . LEU B 1 29 ? 2.148 -2.291 -4.168 1 96.12 29 LEU B C 1
ATOM 928 O O . LEU B 1 29 ? 1.661 -3.172 -4.879 1 96.12 29 LEU B O 1
ATOM 932 N N . LYS B 1 30 ? 3.316 -1.804 -4.422 1 96.56 30 LYS B N 1
ATOM 933 C CA . LYS B 1 30 ? 4.16 -2.281 -5.512 1 96.56 30 LYS B CA 1
ATOM 934 C C . LYS B 1 30 ? 4.492 -3.762 -5.344 1 96.56 30 LYS B C 1
ATOM 936 O O . LYS B 1 30 ? 4.383 -4.539 -6.297 1 96.56 30 LYS B O 1
ATOM 941 N N . ALA B 1 31 ? 4.918 -4.078 -4.156 1 97.19 31 ALA B N 1
ATOM 942 C CA . ALA B 1 31 ? 5.25 -5.477 -3.881 1 97.19 31 ALA B CA 1
ATOM 943 C C . ALA B 1 31 ? 4.02 -6.367 -4 1 97.19 31 ALA B C 1
ATOM 945 O O . ALA B 1 31 ? 4.082 -7.449 -4.586 1 97.19 31 ALA B O 1
ATOM 946 N N . LEU B 1 32 ? 2.848 -5.957 -3.467 1 97.69 32 LEU B N 1
ATOM 947 C CA . LEU B 1 32 ? 1.599 -6.707 -3.561 1 97.69 32 LEU B CA 1
ATOM 948 C C . LEU B 1 32 ? 1.202 -6.926 -5.016 1 97.69 32 LEU B C 1
ATOM 950 O O . LEU B 1 32 ? 0.886 -8.047 -5.418 1 97.69 32 LEU B O 1
ATOM 954 N N . ARG B 1 33 ? 1.251 -5.863 -5.738 1 97.38 33 ARG B N 1
ATOM 955 C CA . ARG B 1 33 ? 0.912 -5.934 -7.156 1 97.38 33 ARG B CA 1
ATOM 956 C C . ARG B 1 33 ? 1.789 -6.949 -7.879 1 97.38 33 ARG B C 1
ATOM 958 O O . ARG B 1 33 ? 1.288 -7.781 -8.641 1 97.38 33 ARG B O 1
ATOM 965 N N . THR B 1 34 ? 3.082 -6.879 -7.645 1 97.25 34 THR B N 1
ATOM 966 C CA . THR B 1 34 ? 4.023 -7.781 -8.305 1 97.25 34 THR B CA 1
ATOM 967 C C . THR B 1 34 ? 3.719 -9.234 -7.941 1 97.25 34 THR B C 1
ATOM 969 O O . THR B 1 34 ? 3.615 -10.094 -8.82 1 97.25 34 THR B O 1
ATOM 972 N N . MET B 1 35 ? 3.566 -9.461 -6.672 1 98.31 35 MET B N 1
ATOM 973 C CA . MET B 1 35 ? 3.352 -10.836 -6.23 1 98.31 35 MET B CA 1
ATOM 974 C C . MET B 1 35 ? 2.021 -11.375 -6.75 1 98.31 35 MET B C 1
ATOM 976 O O . MET B 1 35 ? 1.938 -12.523 -7.184 1 98.31 35 MET B O 1
ATOM 980 N N . VAL B 1 36 ? 0.958 -10.633 -6.754 1 98 36 VAL B N 1
ATOM 981 C CA . VAL B 1 36 ? -0.356 -11.047 -7.234 1 98 36 VAL B CA 1
ATOM 982 C C . VAL B 1 36 ? -0.28 -11.383 -8.719 1 98 36 VAL B C 1
ATOM 984 O O . VAL B 1 36 ? -0.846 -12.383 -9.164 1 98 36 VAL B O 1
ATOM 987 N N . LEU B 1 37 ? 0.465 -10.586 -9.438 1 97.62 37 LEU B N 1
ATOM 988 C CA . LEU B 1 37 ? 0.598 -10.836 -10.867 1 97.62 37 LEU B CA 1
ATOM 989 C C . LEU B 1 37 ? 1.413 -12.102 -11.125 1 97.62 37 LEU B C 1
ATOM 991 O O . LEU B 1 37 ? 1.116 -12.852 -12.055 1 97.62 37 LEU B O 1
ATOM 995 N N . GLN B 1 38 ? 2.373 -12.273 -10.336 1 98 38 GLN B N 1
ATOM 996 C CA . GLN B 1 38 ? 3.152 -13.5 -10.453 1 98 38 GLN B CA 1
ATOM 997 C C . GLN B 1 38 ? 2.316 -14.719 -10.094 1 98 38 GLN B C 1
ATOM 999 O O . GLN B 1 38 ? 2.395 -15.758 -10.758 1 98 38 GLN B O 1
ATOM 1004 N N . HIS B 1 39 ? 1.473 -14.633 -9.07 1 98.19 39 HIS B N 1
ATOM 1005 C CA . HIS B 1 39 ? 0.53 -15.695 -8.742 1 98.19 39 HIS B CA 1
ATOM 1006 C C . HIS B 1 39 ? -0.392 -16 -9.922 1 98.19 39 HIS B C 1
ATOM 1008 O O . HIS B 1 39 ? -0.693 -17.156 -10.195 1 98.19 39 HIS B O 1
ATOM 1014 N N . ARG B 1 40 ? -0.782 -14.969 -10.57 1 97.88 40 ARG B N 1
ATOM 1015 C CA . ARG B 1 40 ? -1.65 -15.133 -11.734 1 97.88 40 ARG B CA 1
ATOM 1016 C C . ARG B 1 40 ? -0.962 -15.953 -12.82 1 97.88 40 ARG B C 1
ATOM 1018 O O . ARG B 1 40 ? -1.575 -16.844 -13.422 1 97.88 40 ARG B O 1
ATOM 1025 N N . VAL B 1 41 ? 0.281 -15.719 -13.078 1 97.44 41 VAL B N 1
ATOM 1026 C CA . VAL B 1 41 ? 1.039 -16.469 -14.07 1 97.44 41 VAL B CA 1
ATOM 1027 C C . VAL B 1 41 ? 1.068 -17.953 -13.68 1 97.44 41 VAL B C 1
ATOM 1029 O O . VAL B 1 41 ? 0.809 -18.812 -14.516 1 97.44 41 VAL B O 1
ATOM 1032 N N . VAL B 1 42 ? 1.402 -18.203 -12.492 1 98.38 42 VAL B N 1
ATOM 1033 C CA . VAL B 1 42 ? 1.518 -19.578 -12 1 98.38 42 VAL B CA 1
ATOM 1034 C C . VAL B 1 42 ? 0.155 -20.266 -12.062 1 98.38 42 VAL B C 1
ATOM 1036 O O . VAL B 1 42 ? 0.053 -21.406 -12.5 1 98.38 42 VAL B O 1
ATOM 1039 N N . LEU B 1 43 ? -0.893 -19.609 -11.664 1 98.06 43 LEU B N 1
ATOM 1040 C CA . LEU B 1 43 ? -2.242 -20.156 -11.703 1 98.06 43 LEU B CA 1
ATOM 1041 C C . LEU B 1 43 ? -2.678 -20.438 -13.133 1 98.06 43 LEU B C 1
ATOM 1043 O O . LEU B 1 43 ? -3.352 -21.438 -13.398 1 98.06 43 LEU B O 1
ATOM 1047 N N . ASP B 1 44 ? -2.322 -19.531 -14 1 98 44 ASP B N 1
ATOM 1048 C CA . ASP B 1 44 ? -2.643 -19.75 -15.406 1 98 44 ASP B CA 1
ATOM 1049 C C . ASP B 1 44 ? -1.979 -21.031 -15.922 1 98 44 ASP B C 1
ATOM 1051 O O . ASP B 1 44 ? -2.584 -21.797 -16.688 1 98 44 ASP B O 1
ATOM 1055 N N . LEU B 1 45 ? -0.77 -21.281 -15.469 1 97.62 45 LEU B N 1
ATOM 1056 C CA . LEU B 1 45 ? -0.066 -22.5 -15.859 1 97.62 45 LEU B CA 1
ATOM 1057 C C . LEU B 1 45 ? -0.725 -23.719 -15.234 1 97.62 45 LEU B C 1
ATOM 1059 O O . LEU B 1 45 ? -0.946 -24.719 -15.922 1 97.62 45 LEU B O 1
ATOM 1063 N N . LEU B 1 46 ? -1.091 -23.641 -14.016 1 97.31 46 LEU B N 1
ATOM 1064 C CA . LEU B 1 46 ? -1.687 -24.75 -13.289 1 97.31 46 LEU B CA 1
ATOM 1065 C C . LEU B 1 46 ? -3.057 -25.109 -13.867 1 97.31 46 LEU B C 1
ATOM 1067 O O . LEU B 1 46 ? -3.473 -26.266 -13.82 1 97.31 46 LEU B O 1
ATOM 1071 N N . THR B 1 47 ? -3.66 -24.172 -14.438 1 97.44 47 THR B N 1
ATOM 1072 C CA . THR B 1 47 ? -5.016 -24.391 -14.93 1 97.44 47 THR B CA 1
ATOM 1073 C C . THR B 1 47 ? -5.047 -24.391 -16.453 1 97.44 47 THR B C 1
ATOM 1075 O O . THR B 1 47 ? -6.105 -24.203 -17.062 1 97.44 47 THR B O 1
ATOM 1078 N N . ALA B 1 48 ? -3.957 -24.531 -17.062 1 97.5 48 ALA B N 1
ATOM 1079 C CA . ALA B 1 48 ? -3.846 -24.453 -18.516 1 97.5 48 ALA B CA 1
ATOM 1080 C C . ALA B 1 48 ? -4.766 -25.469 -19.188 1 97.5 48 ALA B C 1
ATOM 1082 O O . ALA B 1 48 ? -5.367 -25.172 -20.219 1 97.5 48 ALA B O 1
ATOM 1083 N N . SER B 1 49 ? -4.898 -26.609 -18.672 1 97.62 49 SER B N 1
ATOM 1084 C CA . SER B 1 49 ? -5.691 -27.672 -19.266 1 97.62 49 SER B CA 1
ATOM 1085 C C . SER B 1 49 ? -7.172 -27.312 -19.297 1 97.62 49 SER B C 1
ATOM 1087 O O . SER B 1 49 ? -7.93 -27.844 -20.109 1 97.62 49 SER B O 1
ATOM 1089 N N . THR B 1 50 ? -7.512 -26.375 -18.422 1 97.5 50 THR B N 1
ATOM 1090 C CA . THR B 1 50 ? -8.914 -25.984 -18.359 1 97.5 50 THR B CA 1
ATOM 1091 C C . THR B 1 50 ? -9.102 -24.594 -18.938 1 97.5 50 THR B C 1
ATOM 1093 O O . THR B 1 50 ? -10.102 -23.922 -18.672 1 97.5 50 THR B O 1
ATOM 1096 N N . GLY B 1 51 ? -8.078 -24.062 -19.594 1 97.69 51 GLY B N 1
ATOM 1097 C CA . GLY B 1 51 ? -8.227 -22.812 -20.312 1 97.69 51 GLY B CA 1
ATOM 1098 C C . GLY B 1 51 ? -7.695 -21.625 -19.531 1 97.69 51 GLY B C 1
ATOM 1099 O O . GLY B 1 51 ? -7.879 -20.469 -19.938 1 97.69 51 GLY B O 1
ATOM 1100 N N . GLY B 1 52 ? -7.156 -21.844 -18.391 1 97.25 52 GLY B N 1
ATOM 1101 C CA . GLY B 1 52 ? -6.582 -20.766 -17.609 1 97.25 52 GLY B CA 1
ATOM 1102 C C . GLY B 1 52 ? -7.539 -20.188 -16.594 1 97.25 52 GLY B C 1
ATOM 1103 O O . GLY B 1 52 ? -8.695 -20.609 -16.5 1 97.25 52 GLY B O 1
ATOM 1104 N N . VAL B 1 53 ? -7.109 -19.25 -15.828 1 97.75 53 VAL B N 1
ATOM 1105 C CA . VAL B 1 53 ? -7.832 -18.703 -14.68 1 97.75 53 VAL B CA 1
ATOM 1106 C C . VAL B 1 53 ? -9.102 -18 -15.156 1 97.75 53 VAL B C 1
ATOM 1108 O O . VAL B 1 53 ? -10.18 -18.219 -14.609 1 97.75 53 VAL B O 1
ATOM 1111 N N . CYS B 1 54 ? -8.914 -17.203 -16.172 1 97.88 54 CYS B N 1
ATOM 1112 C CA . CYS B 1 54 ? -10.062 -16.391 -16.578 1 97.88 54 CYS B CA 1
ATOM 1113 C C . CYS B 1 54 ? -11.148 -17.25 -17.203 1 97.88 54 CYS B C 1
ATOM 1115 O O . CYS B 1 54 ? -12.328 -16.922 -17.125 1 97.88 54 CYS B O 1
ATOM 1117 N N . ALA B 1 55 ? -10.75 -18.297 -17.875 1 97.75 55 ALA B N 1
ATOM 1118 C CA . ALA B 1 55 ? -11.742 -19.234 -18.359 1 97.75 55 ALA B CA 1
ATOM 1119 C C . ALA B 1 55 ? -12.57 -19.812 -17.219 1 97.75 55 ALA B C 1
ATOM 1121 O O . ALA B 1 55 ? -13.773 -20.047 -17.375 1 97.75 55 ALA B O 1
ATOM 1122 N N . GLN B 1 56 ? -11.969 -19.984 -16.141 1 96.81 56 GLN B N 1
ATOM 1123 C CA . GLN B 1 56 ? -12.648 -20.562 -14.992 1 96.81 56 GLN B CA 1
ATOM 1124 C C . GLN B 1 56 ? -13.453 -19.516 -14.242 1 96.81 56 GLN B C 1
ATOM 1126 O O . GLN B 1 56 ? -14.5 -19.812 -13.664 1 96.81 56 GLN B O 1
ATOM 1131 N N . ILE B 1 57 ? -13.047 -18.312 -14.188 1 96.19 57 ILE B N 1
ATOM 1132 C CA . ILE B 1 57 ? -13.703 -17.234 -13.453 1 96.19 57 ILE B CA 1
ATOM 1133 C C . ILE B 1 57 ? -14.859 -16.688 -14.273 1 96.19 57 ILE B C 1
ATOM 1135 O O . ILE B 1 57 ? -15.945 -16.422 -13.742 1 96.19 57 ILE B O 1
ATOM 1139 N N . GLY B 1 58 ? -14.625 -16.484 -15.633 1 96.5 58 GLY B N 1
ATOM 1140 C CA . GLY B 1 58 ? -15.664 -15.969 -16.5 1 96.5 58 GLY B CA 1
ATOM 1141 C C . GLY B 1 58 ? -15.633 -14.461 -16.641 1 96.5 58 GLY B C 1
ATOM 1142 O O . GLY B 1 58 ? -14.555 -13.859 -16.672 1 96.5 58 GLY B O 1
ATOM 1143 N N . THR B 1 59 ? -16.656 -13.734 -16.859 1 94.56 59 THR B N 1
ATOM 1144 C CA . THR B 1 59 ? -16.797 -12.344 -17.266 1 94.56 59 THR B CA 1
ATOM 1145 C C . THR B 1 59 ? -16.234 -11.414 -16.188 1 94.56 59 THR B C 1
ATOM 1147 O O . THR B 1 59 ? -15.773 -10.312 -16.5 1 94.56 59 THR B O 1
ATOM 1150 N N . GLY B 1 60 ? -16.125 -11.938 -15.117 1 95 60 GLY B N 1
ATOM 1151 C CA . GLY B 1 60 ? -15.648 -11.078 -14.039 1 95 60 GLY B CA 1
ATOM 1152 C C . GLY B 1 60 ? -14.164 -11.227 -13.766 1 95 60 GLY B C 1
ATOM 1153 O O . GLY B 1 60 ? -13.664 -10.711 -12.766 1 95 60 GLY B O 1
ATOM 1154 N N . CYS B 1 61 ? -13.453 -11.742 -14.719 1 97.44 61 CYS B N 1
ATOM 1155 C CA . CYS B 1 61 ? -12.047 -12.039 -14.477 1 97.44 61 CYS B CA 1
ATOM 1156 C C . CYS B 1 61 ? -11.195 -10.773 -14.555 1 97.44 61 CYS B C 1
ATOM 1158 O O . CYS B 1 61 ? -11.266 -10.039 -15.547 1 97.44 61 CYS B O 1
ATOM 1160 N N . CYS B 1 62 ? -10.484 -10.453 -13.5 1 94.44 62 CYS B N 1
ATOM 1161 C CA . CYS B 1 62 ? -9.508 -9.367 -13.469 1 94.44 62 CYS B CA 1
ATOM 1162 C C . CYS B 1 62 ? -8.18 -9.805 -14.078 1 94.44 62 CYS B C 1
ATOM 1164 O O . CYS B 1 62 ? -7.613 -10.82 -13.664 1 94.44 62 CYS B O 1
ATOM 1166 N N . THR B 1 63 ? -7.645 -9.055 -15.016 1 92 63 THR B N 1
ATOM 1167 C CA . THR B 1 63 ? -6.453 -9.484 -15.742 1 92 63 THR B CA 1
ATOM 1168 C C . THR B 1 63 ? -5.32 -8.477 -15.57 1 92 63 THR B C 1
ATOM 1170 O O . THR B 1 63 ? -4.191 -8.727 -16 1 92 63 THR B O 1
ATOM 1173 N N . PHE B 1 64 ? -5.715 -7.449 -15 1 93.31 64 PHE B N 1
ATOM 1174 C CA . PHE B 1 64 ? -4.727 -6.379 -14.922 1 93.31 64 PHE B CA 1
ATOM 1175 C C . PHE B 1 64 ? -4.848 -5.625 -13.602 1 93.31 64 PHE B C 1
ATOM 1177 O O . PHE B 1 64 ? -5.949 -5.453 -13.078 1 93.31 64 PHE B O 1
ATOM 1184 N N . ILE B 1 65 ? -3.666 -5.191 -13.016 1 96.06 65 ILE B N 1
ATOM 1185 C CA . ILE B 1 65 ? -3.605 -4.309 -11.859 1 96.06 65 ILE B CA 1
ATOM 1186 C C . ILE B 1 65 ? -2.881 -3.016 -12.234 1 96.06 65 ILE B C 1
ATOM 1188 O O . ILE B 1 65 ? -1.722 -3.047 -12.656 1 96.06 65 ILE B O 1
ATOM 1192 N N . PRO B 1 66 ? -3.604 -1.841 -12.062 1 95.25 66 PRO B N 1
ATOM 1193 C CA . PRO B 1 66 ? -2.889 -0.599 -12.367 1 95.25 66 PRO B CA 1
ATOM 1194 C C . PRO B 1 66 ? -1.595 -0.454 -11.57 1 95.25 66 PRO B C 1
ATOM 1196 O O . PRO B 1 66 ? -1.537 -0.849 -10.398 1 95.25 66 PRO B O 1
ATOM 1199 N N . ASP B 1 67 ? -0.594 0.103 -12.281 1 96.06 67 ASP B N 1
ATOM 1200 C CA . ASP B 1 67 ? 0.672 0.401 -11.617 1 96.06 67 ASP B CA 1
ATOM 1201 C C . ASP B 1 67 ? 0.822 1.9 -11.367 1 96.06 67 ASP B C 1
ATOM 1203 O O . ASP B 1 67 ? 1.336 2.629 -12.219 1 96.06 67 ASP B O 1
ATOM 1207 N N . ASN B 1 68 ? 0.471 2.316 -10.211 1 95.44 68 ASN B N 1
ATOM 1208 C CA . ASN B 1 68 ? 0.549 3.734 -9.883 1 95.44 68 ASN B CA 1
ATOM 1209 C C . ASN B 1 68 ? 1.862 4.074 -9.18 1 95.44 68 ASN B C 1
ATOM 1211 O O . ASN B 1 68 ? 2.115 5.238 -8.859 1 95.44 68 ASN B O 1
ATOM 1215 N N . SER B 1 69 ? 2.594 3.109 -8.953 1 93.44 69 SER B N 1
ATOM 1216 C CA . SER B 1 69 ? 3.867 3.275 -8.266 1 93.44 69 SER B CA 1
ATOM 1217 C C . SER B 1 69 ? 5.016 3.453 -9.25 1 93.44 69 SER B C 1
ATOM 1219 O O . SER B 1 69 ? 6.129 3.812 -8.859 1 93.44 69 SER B O 1
ATOM 1221 N N . ARG B 1 70 ? 4.723 3.131 -10.453 1 91.19 70 ARG B N 1
ATOM 1222 C CA . ARG B 1 70 ? 5.773 3.254 -11.461 1 91.19 70 ARG B CA 1
ATOM 1223 C C . ARG B 1 70 ? 6.117 4.715 -11.719 1 91.19 70 ARG B C 1
ATOM 1225 O O . ARG B 1 70 ? 5.398 5.617 -11.273 1 91.19 70 ARG B O 1
ATOM 1232 N N . ASP B 1 71 ? 7.266 4.934 -12.344 1 89.19 71 ASP B N 1
ATOM 1233 C CA . ASP B 1 71 ? 7.609 6.293 -12.758 1 89.19 71 ASP B CA 1
ATOM 1234 C C . ASP B 1 71 ? 6.488 6.906 -13.594 1 89.19 71 ASP B C 1
ATOM 1236 O O . ASP B 1 71 ? 5.984 6.277 -14.53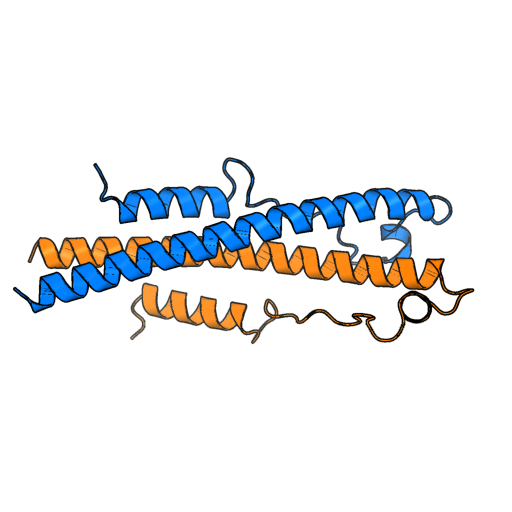1 1 89.19 71 ASP B O 1
ATOM 1240 N N . GLY B 1 72 ? 6.062 8.211 -13.148 1 90.62 72 GLY B N 1
ATOM 1241 C CA . GLY B 1 72 ? 4.969 8.891 -13.828 1 90.62 72 GLY B CA 1
ATOM 1242 C C . GLY B 1 72 ? 3.602 8.414 -13.375 1 90.62 72 GLY B C 1
ATOM 1243 O O . GLY B 1 72 ? 2.578 8.93 -13.828 1 90.62 72 GLY B O 1
ATOM 1244 N N . GLY B 1 73 ? 3.594 7.43 -12.555 1 92.44 73 GLY B N 1
ATOM 1245 C CA . GLY B 1 73 ? 2.33 6.992 -11.984 1 92.44 73 GLY B CA 1
ATOM 1246 C C . GLY B 1 73 ? 1.731 8 -11.023 1 92.44 73 GLY B C 1
ATOM 1247 O O . GLY B 1 73 ? 2.441 8.852 -10.484 1 92.44 73 GLY B O 1
ATOM 1248 N N . ALA B 1 74 ? 0.477 7.855 -10.766 1 95.12 74 ALA B N 1
ATOM 1249 C CA . ALA B 1 74 ? -0.276 8.859 -10.023 1 95.12 74 ALA B CA 1
ATOM 1250 C C . ALA B 1 74 ? 0.252 8.992 -8.594 1 95.12 74 ALA B C 1
ATOM 1252 O O . ALA B 1 74 ? 0.37 10.102 -8.07 1 95.12 74 ALA B O 1
ATOM 1253 N N . ILE B 1 75 ? 0.523 7.887 -7.949 1 95.44 75 ILE B N 1
ATOM 1254 C CA . ILE B 1 75 ? 1.009 7.938 -6.574 1 95.44 75 ILE B CA 1
ATOM 1255 C C . ILE B 1 75 ? 2.406 8.555 -6.543 1 95.44 75 ILE B C 1
ATOM 1257 O O . ILE B 1 75 ? 2.688 9.43 -5.719 1 95.44 75 ILE B O 1
ATOM 1261 N N . THR B 1 76 ? 3.236 8.078 -7.449 1 93.94 76 THR B N 1
ATOM 1262 C CA . THR B 1 76 ? 4.602 8.594 -7.523 1 93.94 76 THR B CA 1
ATOM 1263 C C . THR B 1 76 ? 4.602 10.094 -7.797 1 93.94 76 THR B C 1
ATOM 1265 O O . THR B 1 76 ? 5.336 10.844 -7.152 1 93.94 76 THR B O 1
ATOM 1268 N N . GLN B 1 77 ? 3.787 10.578 -8.641 1 95.31 77 GLN B N 1
ATOM 1269 C CA . GLN B 1 77 ? 3.709 12 -8.961 1 95.31 77 GLN B CA 1
ATOM 1270 C C . GLN B 1 77 ? 3.178 12.805 -7.781 1 95.31 77 GLN B C 1
ATOM 1272 O O . GLN B 1 77 ? 3.682 13.891 -7.484 1 95.31 77 GLN B O 1
ATOM 1277 N N . ALA B 1 78 ? 2.182 12.297 -7.184 1 95.25 78 ALA B N 1
ATOM 1278 C CA . ALA B 1 78 ? 1.619 12.977 -6.016 1 95.25 78 ALA B CA 1
ATOM 1279 C C . ALA B 1 78 ? 2.662 13.125 -4.914 1 95.25 78 ALA B C 1
ATOM 1281 O O . ALA B 1 78 ? 2.758 14.18 -4.277 1 95.25 78 ALA B O 1
ATOM 1282 N N . LEU B 1 79 ? 3.398 12.125 -4.73 1 94.94 79 LEU B N 1
ATOM 1283 C CA . LEU B 1 79 ? 4.441 12.148 -3.711 1 94.94 79 LEU B CA 1
ATOM 1284 C C . LEU B 1 79 ? 5.52 13.172 -4.059 1 94.94 79 LEU B C 1
ATOM 1286 O O . LEU B 1 79 ? 5.988 13.906 -3.188 1 94.94 79 LEU B O 1
ATOM 1290 N N . LYS B 1 80 ? 5.91 13.203 -5.281 1 94.25 80 LYS B N 1
ATOM 1291 C CA . LYS B 1 80 ? 6.87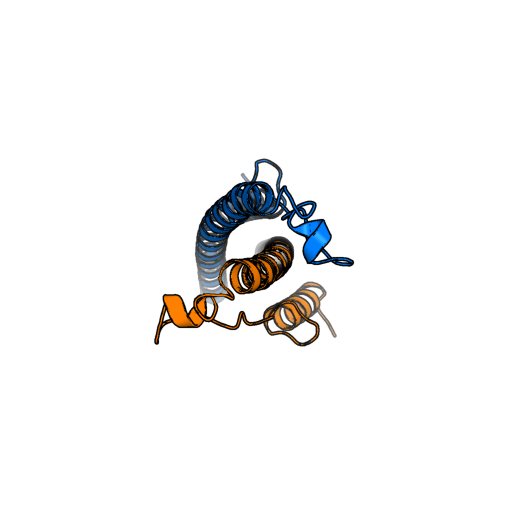1 14.203 -5.727 1 94.25 80 LYS B CA 1
ATOM 1292 C C . LYS B 1 80 ? 6.348 15.617 -5.48 1 94.25 80 LYS B C 1
ATOM 1294 O O . LYS B 1 80 ? 7.078 16.484 -4.988 1 94.25 80 LYS B O 1
ATOM 1299 N N . ASP B 1 81 ? 5.125 15.867 -5.762 1 95.06 81 ASP B N 1
ATOM 1300 C CA . ASP B 1 81 ? 4.512 17.172 -5.555 1 95.06 81 ASP B CA 1
ATOM 1301 C C . ASP B 1 81 ? 4.48 17.547 -4.074 1 95.06 81 ASP B C 1
ATOM 1303 O O . ASP B 1 81 ? 4.734 18.688 -3.709 1 95.06 81 ASP B O 1
ATOM 1307 N N . MET B 1 82 ? 4.18 16.609 -3.291 1 94.69 82 MET B N 1
ATOM 1308 C CA . MET B 1 82 ? 4.133 16.844 -1.851 1 94.69 82 MET B CA 1
ATOM 1309 C C . MET B 1 82 ? 5.512 17.219 -1.315 1 94.69 82 MET B C 1
ATOM 1311 O O . MET B 1 82 ? 5.633 18.141 -0.493 1 94.69 82 MET B O 1
ATOM 1315 N N . VAL B 1 83 ? 6.496 16.516 -1.789 1 93.5 83 VAL B N 1
ATOM 1316 C CA . VAL B 1 83 ? 7.859 16.797 -1.356 1 93.5 83 VAL B CA 1
ATOM 1317 C C . VAL B 1 83 ? 8.258 18.203 -1.787 1 93.5 83 VAL B C 1
ATOM 1319 O O . VAL B 1 83 ? 8.875 18.938 -1.018 1 93.5 83 VAL B O 1
ATOM 1322 N N . GLN B 1 84 ? 7.84 18.625 -2.949 1 92.44 84 GLN B N 1
ATOM 1323 C CA . GLN B 1 84 ? 8.141 19.969 -3.449 1 92.44 84 GLN B CA 1
ATOM 1324 C C . GLN B 1 84 ? 7.453 21.031 -2.602 1 92.44 84 GLN B C 1
ATOM 1326 O O . GLN B 1 84 ? 8.055 22.062 -2.279 1 92.44 84 GLN B O 1
ATOM 1331 N N . ARG B 1 85 ? 6.223 20.719 -2.16 1 88.81 85 ARG B N 1
ATOM 1332 C CA . ARG B 1 85 ? 5.48 21.672 -1.337 1 88.81 85 ARG B CA 1
ATOM 1333 C C . ARG B 1 85 ? 6.062 21.75 0.07 1 88.81 85 ARG B C 1
ATOM 1335 O O . ARG B 1 85 ? 6.059 22.812 0.69 1 88.81 85 ARG B O 1
ATOM 1342 N N . HIS B 1 86 ? 6.562 20.594 0.549 1 88.94 86 HIS B N 1
ATOM 1343 C CA . HIS B 1 86 ? 7.152 20.516 1.881 1 88.94 86 HIS B CA 1
ATOM 1344 C C . HIS B 1 86 ? 8.461 21.281 1.953 1 88.94 86 HIS B C 1
ATOM 1346 O O . HIS B 1 86 ? 8.734 21.969 2.943 1 88.94 86 HIS B O 1
ATOM 1352 N N . LYS B 1 87 ? 9.305 21.203 0.954 1 84.06 87 LYS B N 1
ATOM 1353 C CA . LYS B 1 87 ? 10.594 21.891 0.924 1 84.06 87 LYS B CA 1
ATOM 1354 C C . LYS B 1 87 ? 10.422 23.359 0.521 1 84.06 87 LYS B C 1
ATOM 1356 O O . LYS B 1 87 ? 11.305 24.172 0.77 1 84.06 87 LYS B O 1
ATOM 1361 N N . GLY B 1 88 ? 9.164 23.797 0.373 1 69.69 88 GLY B N 1
ATOM 1362 C CA . GLY B 1 88 ? 9.008 25.172 -0.089 1 69.69 88 GLY B CA 1
ATOM 1363 C C . GLY B 1 88 ? 9.414 25.359 -1.538 1 69.69 88 GLY B C 1
ATOM 1364 O O . GLY B 1 88 ? 9.703 26.484 -1.966 1 69.69 88 GLY B O 1
ATOM 1365 N N . LYS B 1 89 ? 9.375 24.594 -2.336 1 52.53 89 LYS B N 1
ATOM 1366 C CA . LYS B 1 89 ? 9.977 24.891 -3.633 1 52.53 89 LYS B CA 1
ATOM 1367 C C . LYS B 1 89 ? 9.508 26.234 -4.164 1 52.53 89 LYS B C 1
ATOM 1369 O O . LYS B 1 89 ? 8.312 26.547 -4.121 1 52.53 89 LYS B O 1
ATOM 1374 N N . LYS B 1 90 ? 10.586 27.156 -4.348 1 39.44 90 LYS B N 1
ATOM 1375 C CA . LYS B 1 90 ? 10.844 28.266 -5.27 1 39.44 90 LYS B CA 1
ATOM 1376 C C . LYS B 1 90 ? 10.422 27.891 -6.691 1 39.44 90 LYS B C 1
ATOM 1378 O O . LYS B 1 90 ? 10.484 26.734 -7.082 1 39.44 90 LYS B O 1
#

Organism: NCBI:txid47308

InterPro domains:
  IPR018154 TLV/ENV coat polyprotein [PF00429] (21-68)
  IPR018154 TLV/ENV coat polyprotein [PTHR10424] (13-87)

Radius of gyration: 21.34 Å; Cα contacts (8 Å, |Δi|>4): 160; chains: 2; bounding box: 31×68×46 Å

Sequence (180 aa):
MLNRSYNRWRLLGFMNTTIVALNATNEELKALRTMVLQHRVVLDLLTASTGGVCAQIGTGCCTFIPDNSRDGGAITQALKDMVQRHKGKKMLNRSYNRWRLLGFMNTTIVALNATNEELKALRTMVLQHRVVLDLLTASTGGVCAQIGTGCCTFIPDNSRDGGAITQALKDMVQRHKGKK

pLDDT: mean 92.52, std 10.32, range [39.44, 98.69]